Protein AF-A0A6I3M091-F1 (afdb_monomer_lite)

Radius of gyration: 20.44 Å; chains: 1; bounding box: 75×38×44 Å

Organism: NCBI:txid88376

Sequence (136 aa):
MSAAASSAPGSEPTPGAEPTPDGVAEPVLAPPPSGTGCAECLDLGGWWWHLRRCVECGHIGCCDASPGQHARRHAEETGHQVAASFEPGEGWFWDYAAERGARHVPLAPPRWRPEDQACPGPNGSVPENWEELLHP

pLDDT: mean 87.88, std 18.86, range [40.75, 98.81]

Structure (mmCIF, N/CA/C/O backbone):
data_AF-A0A6I3M091-F1
#
_entry.id   AF-A0A6I3M091-F1
#
loop_
_atom_site.group_PDB
_atom_site.id
_atom_site.type_symbol
_atom_site.label_atom_id
_atom_site.label_alt_id
_atom_site.label_comp_id
_atom_site.label_asym_id
_atom_site.label_entity_id
_atom_site.label_seq_id
_atom_site.pdbx_PDB_ins_code
_atom_site.Cartn_x
_atom_site.Cartn_y
_atom_site.Cartn_z
_atom_site.occupancy
_atom_site.B_iso_or_equiv
_atom_site.auth_seq_id
_atom_site.auth_comp_id
_atom_site.auth_asym_id
_atom_site.auth_atom_id
_atom_site.pdbx_PDB_model_num
ATOM 1 N N . MET A 1 1 ? -57.025 21.235 -3.638 1.00 47.16 1 MET A N 1
ATOM 2 C CA . MET A 1 1 ? -56.903 19.766 -3.695 1.00 47.16 1 MET A CA 1
ATOM 3 C C . MET A 1 1 ? -55.631 19.436 -2.945 1.00 47.16 1 MET A C 1
ATOM 5 O O . MET A 1 1 ? -54.569 19.874 -3.365 1.00 47.16 1 MET A O 1
ATOM 9 N N . SER A 1 2 ? -55.782 18.864 -1.756 1.00 45.81 2 SER A N 1
ATOM 10 C CA . SER A 1 2 ? -54.706 18.589 -0.804 1.00 45.81 2 SER A CA 1
ATOM 11 C C . SER A 1 2 ? -54.027 17.255 -1.107 1.00 45.81 2 SER A C 1
ATOM 13 O O . SER A 1 2 ? -54.728 16.302 -1.426 1.00 45.81 2 SER A O 1
ATOM 15 N N . ALA A 1 3 ? -52.706 17.199 -0.930 1.00 47.09 3 ALA A N 1
ATOM 16 C CA . ALA A 1 3 ? -51.916 16.081 -0.384 1.00 47.09 3 ALA A CA 1
ATOM 17 C C . ALA A 1 3 ? -50.452 16.577 -0.324 1.00 47.09 3 ALA A C 1
ATOM 19 O O . ALA A 1 3 ? -49.900 16.958 -1.349 1.00 47.09 3 ALA A O 1
ATOM 20 N N . ALA A 1 4 ? -49.910 16.930 0.843 1.00 48.62 4 ALA A N 1
ATOM 21 C CA . ALA A 1 4 ? -49.365 16.060 1.894 1.00 48.62 4 ALA A CA 1
ATOM 22 C C . ALA A 1 4 ? -47.999 15.458 1.513 1.00 48.62 4 ALA A C 1
ATOM 24 O O . ALA A 1 4 ? -47.885 14.662 0.586 1.00 48.62 4 ALA A O 1
ATOM 25 N N . ALA A 1 5 ? -46.976 15.875 2.263 1.00 49.38 5 ALA A N 1
ATOM 26 C CA . ALA A 1 5 ? -45.647 15.287 2.284 1.00 49.38 5 ALA A CA 1
ATOM 27 C C . ALA A 1 5 ? -45.715 13.837 2.787 1.00 49.38 5 ALA A C 1
ATOM 29 O O . ALA A 1 5 ? -46.372 13.567 3.793 1.00 49.38 5 ALA A O 1
ATOM 30 N N . SER A 1 6 ? -44.990 12.935 2.128 1.00 46.00 6 SER A N 1
ATOM 31 C CA . SER A 1 6 ? -44.692 11.604 2.656 1.00 46.00 6 SER A CA 1
ATOM 32 C C . SER A 1 6 ? -43.201 11.503 2.928 1.00 46.00 6 SER A C 1
ATOM 34 O O . SER A 1 6 ? -42.392 11.306 2.025 1.00 46.00 6 SER A O 1
ATOM 36 N N . SER A 1 7 ? -42.864 11.659 4.203 1.00 43.69 7 SER A N 1
ATOM 37 C CA . SER A 1 7 ? -41.618 11.186 4.790 1.00 43.69 7 SER A CA 1
ATOM 38 C C . SER A 1 7 ? -41.523 9.668 4.624 1.00 43.69 7 SER A C 1
ATOM 40 O O . SER A 1 7 ? -42.492 8.952 4.882 1.00 43.69 7 SER A O 1
ATOM 42 N N . ALA A 1 8 ? -40.358 9.181 4.204 1.00 50.97 8 ALA A N 1
ATOM 43 C CA . ALA A 1 8 ? -40.022 7.764 4.264 1.00 50.97 8 ALA A CA 1
ATOM 44 C C . ALA A 1 8 ? -39.823 7.328 5.734 1.00 50.97 8 ALA A C 1
ATOM 46 O O . ALA A 1 8 ? -39.351 8.136 6.541 1.00 50.97 8 ALA A O 1
ATOM 47 N N . PRO A 1 9 ? -40.179 6.085 6.104 1.00 46.81 9 PRO A N 1
ATOM 48 C CA . PRO A 1 9 ? -39.931 5.559 7.441 1.00 46.81 9 PRO A CA 1
ATOM 49 C C . PRO A 1 9 ? -38.430 5.351 7.680 1.00 46.81 9 PRO A C 1
ATOM 51 O O . PRO A 1 9 ? -37.688 4.968 6.775 1.00 46.81 9 PRO A O 1
ATOM 54 N N . GLY A 1 10 ? -38.001 5.630 8.911 1.00 40.75 10 GLY A N 1
ATOM 55 C CA . GLY A 1 10 ? -36.632 5.429 9.363 1.00 40.75 10 GLY A CA 1
ATOM 56 C C . GLY A 1 10 ? -36.233 3.957 9.329 1.00 40.75 10 GLY A C 1
ATOM 57 O O . GLY A 1 10 ? -37.011 3.083 9.703 1.00 40.75 10 GLY A O 1
ATOM 58 N N . SER A 1 11 ? -35.005 3.701 8.889 1.00 44.34 11 SER A N 1
ATOM 59 C CA . SER A 1 11 ? -34.357 2.407 9.055 1.00 44.34 11 SER A CA 1
ATOM 60 C C . SER A 1 11 ? -34.033 2.213 10.534 1.00 44.34 11 SER A C 1
ATOM 62 O O . SER A 1 11 ? -33.212 2.937 11.099 1.00 44.34 11 SER A O 1
ATOM 64 N N . GLU A 1 12 ? -34.709 1.262 11.166 1.00 41.91 12 GLU A N 1
ATOM 65 C CA . GLU A 1 12 ? -34.373 0.796 12.507 1.00 41.91 12 GLU A CA 1
ATOM 66 C C . GLU A 1 12 ? -32.966 0.165 12.511 1.00 41.91 12 GLU A C 1
ATOM 68 O O . GLU A 1 12 ? -32.597 -0.521 11.552 1.00 41.91 12 GLU A O 1
ATOM 73 N N . PRO A 1 13 ? -32.158 0.372 13.565 1.00 44.97 13 PRO A N 1
ATOM 74 C CA . PRO A 1 13 ? -30.915 -0.363 13.745 1.00 44.97 13 PRO A CA 1
ATOM 75 C C . PRO A 1 13 ? -31.211 -1.826 14.104 1.00 44.97 13 PRO A C 1
ATOM 77 O O . PRO A 1 13 ? -32.023 -2.114 14.983 1.00 44.97 13 PRO A O 1
ATOM 80 N N . THR A 1 14 ? -30.527 -2.756 13.441 1.00 44.44 14 THR A N 1
ATOM 81 C CA . THR A 1 14 ? -30.583 -4.193 13.736 1.00 44.44 14 THR A CA 1
ATOM 82 C C . THR A 1 14 ? -30.181 -4.462 15.198 1.00 44.44 14 THR A C 1
ATOM 84 O O . THR A 1 14 ? -29.130 -3.971 15.621 1.00 44.44 14 THR A O 1
ATOM 87 N N . PRO A 1 15 ? -30.963 -5.225 15.989 1.00 48.31 15 PRO A N 1
ATOM 88 C CA . PRO A 1 15 ? -30.606 -5.544 17.367 1.00 48.31 15 PRO A CA 1
ATOM 89 C C . PRO A 1 15 ? -29.412 -6.504 17.445 1.00 48.31 15 PRO A C 1
ATOM 91 O O . PRO A 1 15 ? -29.188 -7.334 16.564 1.00 48.31 15 PRO A O 1
ATOM 94 N N . GLY A 1 16 ? -28.651 -6.321 18.525 1.00 47.41 16 GLY A N 1
ATOM 95 C CA . GLY A 1 16 ? -27.338 -6.889 18.800 1.00 47.41 16 GLY A CA 1
ATOM 96 C C . GLY A 1 16 ? -27.210 -8.397 18.610 1.00 47.41 16 GLY A C 1
ATOM 97 O O . GLY A 1 16 ? -28.096 -9.173 18.961 1.00 47.41 16 GLY A O 1
ATOM 98 N N . ALA A 1 17 ? -26.038 -8.778 18.106 1.00 51.69 17 ALA A N 1
ATOM 99 C CA . ALA A 1 17 ? -25.517 -10.130 18.176 1.00 51.69 17 ALA A CA 1
ATOM 100 C C . ALA A 1 17 ? -25.618 -10.662 19.615 1.00 51.69 17 ALA A C 1
ATOM 102 O O . ALA A 1 17 ? -25.199 -9.998 20.568 1.00 51.69 17 ALA A O 1
ATOM 103 N N . GLU A 1 18 ? -26.205 -11.846 19.760 1.00 43.94 18 GLU A N 1
ATOM 104 C CA . GLU A 1 18 ? -26.355 -12.525 21.043 1.00 43.94 18 GLU A CA 1
ATOM 105 C C . GLU A 1 18 ? -24.969 -12.823 21.653 1.00 43.94 18 GLU A C 1
ATOM 107 O O . GLU A 1 18 ? -24.069 -13.266 20.933 1.00 43.94 18 GLU A O 1
ATOM 112 N N . PRO A 1 19 ? -24.754 -12.581 22.960 1.00 51.12 19 PRO A N 1
ATOM 113 C CA . PRO A 1 19 ? -23.473 -12.854 23.599 1.00 51.12 19 PRO A CA 1
ATOM 114 C C . PRO A 1 19 ? -23.243 -14.368 23.720 1.00 51.12 19 PRO A C 1
ATOM 116 O O . PRO A 1 19 ? -24.082 -15.107 24.235 1.00 51.12 19 PRO A O 1
ATOM 119 N N . THR A 1 20 ? -22.081 -14.826 23.257 1.00 52.03 20 THR A N 1
ATOM 120 C CA . THR A 1 20 ? -21.596 -16.204 23.405 1.00 52.03 20 THR A CA 1
ATOM 121 C C . THR A 1 20 ? -21.307 -16.531 24.885 1.00 52.03 20 THR A C 1
ATOM 123 O O . THR A 1 20 ? -20.975 -15.629 25.661 1.00 52.03 20 THR A O 1
ATOM 126 N N . PRO A 1 21 ? -21.422 -17.809 25.311 1.00 54.62 21 PRO A N 1
ATOM 127 C CA . PRO A 1 21 ? -21.473 -18.211 26.728 1.00 54.62 21 PRO A CA 1
ATOM 128 C C . PRO A 1 21 ? -20.195 -17.986 27.562 1.00 54.62 21 PRO A C 1
ATOM 130 O O . PRO A 1 21 ? -20.226 -18.243 28.762 1.00 54.62 21 PRO A O 1
ATOM 133 N N . ASP A 1 22 ? -19.116 -17.451 26.981 1.00 61.53 22 ASP A N 1
ATOM 134 C CA . ASP A 1 22 ? -17.841 -17.184 27.668 1.00 61.53 22 ASP A CA 1
ATOM 135 C C . ASP A 1 22 ? -17.454 -15.691 27.730 1.00 61.53 22 ASP A C 1
ATOM 137 O O . ASP A 1 22 ? -16.407 -15.342 28.275 1.00 61.53 22 ASP A O 1
ATOM 141 N N . GLY A 1 23 ? -18.280 -14.776 27.204 1.00 55.19 23 GLY A N 1
ATOM 142 C CA . GLY A 1 23 ? -18.080 -13.326 27.371 1.00 55.19 23 GLY A CA 1
ATOM 143 C C . GLY A 1 23 ? -16.830 -12.734 26.699 1.00 55.19 23 GLY A C 1
ATOM 144 O O . GLY A 1 23 ? -16.530 -11.556 26.898 1.00 55.19 23 GLY A O 1
ATOM 145 N N . VAL A 1 24 ? -16.106 -13.510 25.889 1.00 61.75 24 VAL A N 1
ATOM 146 C CA . VAL A 1 24 ? -15.036 -13.004 25.024 1.00 61.75 24 VAL A CA 1
ATOM 147 C C . VAL A 1 24 ? -15.676 -12.530 23.724 1.00 61.75 24 VAL A C 1
ATOM 149 O O . VAL A 1 24 ? -16.171 -13.333 22.938 1.00 61.75 24 VAL A O 1
ATOM 152 N N . ALA A 1 25 ? -15.717 -11.214 23.516 1.00 63.56 25 ALA A N 1
ATOM 153 C CA . ALA A 1 25 ? -16.123 -10.656 22.233 1.00 63.56 25 ALA A CA 1
ATOM 154 C C . ALA A 1 25 ? -15.145 -11.128 21.144 1.00 63.56 25 ALA A C 1
ATOM 156 O O . ALA A 1 25 ? -13.929 -10.995 21.312 1.00 63.56 25 ALA A O 1
ATOM 157 N N . GLU A 1 26 ? -15.673 -11.664 20.040 1.00 66.44 26 GLU A N 1
ATOM 158 C CA . GLU A 1 26 ? -14.875 -11.980 18.853 1.00 66.44 26 GLU A CA 1
ATOM 159 C C . GLU A 1 26 ? -14.102 -10.724 18.410 1.00 66.44 26 GLU A C 1
ATOM 161 O O . GLU A 1 26 ? -14.661 -9.618 18.426 1.00 66.44 26 GLU A O 1
ATOM 166 N N . PRO A 1 27 ? -12.815 -10.845 18.037 1.00 75.56 27 PRO A N 1
ATOM 167 C CA . PRO A 1 27 ? -12.018 -9.684 17.681 1.00 75.56 27 PRO A CA 1
ATOM 168 C C . PRO A 1 27 ? -12.595 -9.016 16.433 1.00 75.56 27 PRO A C 1
ATOM 170 O O . PRO A 1 27 ? -12.753 -9.647 15.388 1.00 75.56 27 PRO A O 1
ATOM 173 N N . VAL A 1 28 ? -12.860 -7.712 16.524 1.00 84.00 28 VAL A N 1
ATOM 174 C CA . VAL A 1 28 ? -13.200 -6.907 15.348 1.00 84.00 28 VAL A CA 1
ATOM 175 C C . VAL A 1 28 ? -11.978 -6.879 14.430 1.00 84.00 28 VAL A C 1
ATOM 177 O O . VAL A 1 28 ? -10.910 -6.403 14.820 1.00 84.00 28 VAL A O 1
ATOM 180 N N . LEU A 1 29 ? -12.125 -7.441 13.230 1.00 93.12 29 LEU A N 1
ATOM 181 C CA . LEU A 1 29 ? -11.057 -7.531 12.237 1.00 93.12 29 LEU A CA 1
ATOM 182 C C . LEU A 1 29 ? -11.063 -6.303 11.322 1.00 93.12 29 LEU A C 1
ATOM 184 O O . LEU A 1 29 ? -12.122 -5.865 10.875 1.00 93.12 29 LEU A O 1
ATOM 188 N N . ALA A 1 30 ? -9.875 -5.813 10.969 1.00 94.38 30 ALA A N 1
ATOM 189 C CA . ALA A 1 30 ? -9.710 -4.819 9.914 1.00 94.38 30 ALA A CA 1
ATOM 190 C C . ALA A 1 30 ? -10.245 -5.343 8.561 1.00 94.38 30 ALA A C 1
ATOM 192 O O . ALA A 1 30 ? -10.040 -6.530 8.255 1.00 94.38 30 ALA A O 1
ATOM 193 N N . PRO A 1 31 ? -10.858 -4.488 7.715 1.00 96.94 31 PRO A N 1
ATOM 194 C CA . PRO A 1 31 ? -11.515 -4.898 6.469 1.00 96.94 31 PRO A CA 1
ATOM 195 C C . PRO A 1 31 ? -10.577 -5.613 5.498 1.00 96.94 31 PRO A C 1
ATOM 197 O O . PRO A 1 31 ? -9.399 -5.245 5.467 1.00 96.94 31 PRO A O 1
ATOM 200 N N . PRO A 1 32 ? -11.063 -6.590 4.700 1.00 98.06 32 PRO A N 1
ATOM 201 C CA . PRO A 1 32 ? -10.258 -7.358 3.743 1.00 98.06 32 PRO A CA 1
ATOM 202 C C . PRO A 1 32 ? -9.502 -6.453 2.756 1.00 98.06 32 PRO A C 1
ATOM 204 O O . PRO A 1 32 ? -9.911 -5.313 2.540 1.00 98.06 32 PRO A O 1
ATOM 207 N N . PRO A 1 33 ? -8.399 -6.936 2.157 1.00 98.31 33 PRO A N 1
ATOM 208 C CA . PRO A 1 33 ? -7.630 -6.126 1.224 1.00 98.31 33 PRO A CA 1
ATOM 209 C C . PRO A 1 33 ? -8.466 -5.784 -0.015 1.00 98.31 33 PRO A C 1
ATOM 211 O O . PRO A 1 33 ? -9.218 -6.622 -0.512 1.00 98.31 33 PRO A O 1
ATOM 214 N N . SER A 1 34 ? -8.293 -4.575 -0.552 1.00 98.19 34 SER A N 1
ATOM 215 C CA . SER A 1 34 ? -8.998 -4.109 -1.755 1.00 98.19 34 SER A CA 1
ATOM 216 C C . SER A 1 34 ? -8.593 -4.853 -3.035 1.00 98.19 34 SER A C 1
ATOM 218 O O . SER A 1 34 ? -9.241 -4.703 -4.066 1.00 98.19 34 SER A O 1
ATOM 220 N N . GLY A 1 35 ? -7.517 -5.640 -2.983 1.00 97.69 35 GLY A N 1
ATOM 221 C CA . GLY A 1 35 ? -6.983 -6.418 -4.093 1.00 97.69 35 GLY A CA 1
ATOM 222 C C . GLY A 1 35 ? -5.673 -7.109 -3.714 1.00 97.69 35 GLY A C 1
ATOM 223 O O . GLY A 1 35 ? -5.328 -7.219 -2.538 1.00 97.69 35 GLY A O 1
ATOM 224 N N . THR A 1 36 ? -4.931 -7.578 -4.716 1.00 97.25 36 THR A N 1
ATOM 225 C CA . THR A 1 36 ? -3.635 -8.263 -4.538 1.00 97.25 36 THR A CA 1
ATOM 226 C C . THR A 1 36 ? -2.422 -7.344 -4.730 1.00 97.25 36 THR A C 1
ATOM 228 O O . THR A 1 36 ? -1.301 -7.718 -4.392 1.00 97.25 36 THR A O 1
ATOM 231 N N . GLY A 1 37 ? -2.630 -6.134 -5.252 1.00 97.81 37 GLY A N 1
ATOM 232 C CA . GLY A 1 37 ? -1.589 -5.161 -5.583 1.00 97.81 37 GLY A CA 1
ATOM 233 C C . GLY A 1 37 ? -2.066 -3.722 -5.407 1.00 97.81 37 GLY A C 1
ATOM 234 O O . GLY A 1 37 ? -3.219 -3.490 -5.046 1.00 97.81 37 GLY A O 1
ATOM 235 N N . CYS A 1 38 ? -1.175 -2.764 -5.666 1.00 98.69 38 CYS A N 1
ATOM 236 C CA . CYS A 1 38 ? -1.510 -1.341 -5.637 1.00 98.69 38 CYS A CA 1
ATOM 237 C C . CYS A 1 38 ? -2.355 -0.983 -6.864 1.00 98.69 38 CYS A C 1
ATOM 239 O O . CYS A 1 38 ? -1.864 -1.068 -7.993 1.00 98.69 38 CYS A O 1
ATOM 241 N N . ALA A 1 39 ? -3.614 -0.604 -6.637 1.00 97.94 39 ALA A N 1
ATOM 242 C CA . ALA A 1 39 ? -4.581 -0.334 -7.702 1.00 97.94 39 ALA A CA 1
ATOM 243 C C . ALA A 1 39 ? -4.112 0.805 -8.618 1.00 97.94 39 ALA A C 1
ATOM 245 O O . ALA A 1 39 ? -4.134 0.675 -9.835 1.00 97.94 39 ALA A O 1
ATOM 246 N N . GLU A 1 40 ? -3.565 1.867 -8.037 1.00 98.62 40 GLU A N 1
ATOM 247 C CA . GLU A 1 40 ? -3.082 3.036 -8.765 1.00 98.62 40 GLU A CA 1
ATOM 248 C C . GLU A 1 40 ? -1.890 2.697 -9.659 1.00 98.62 40 GLU A C 1
ATOM 250 O O . GLU A 1 40 ? -1.806 3.160 -10.794 1.00 98.62 40 GLU A O 1
ATOM 255 N N . CYS A 1 41 ? -0.957 1.868 -9.178 1.00 98.38 41 CYS A N 1
ATOM 256 C CA . CYS A 1 41 ? 0.144 1.410 -10.020 1.00 98.38 41 CYS A CA 1
ATOM 257 C C . CYS A 1 41 ? -0.373 0.560 -11.186 1.00 98.38 41 CYS A C 1
ATOM 259 O O . CYS A 1 41 ? 0.141 0.696 -12.289 1.00 98.38 41 CYS A O 1
ATOM 261 N N . LEU A 1 42 ? -1.382 -0.289 -10.971 1.00 97.19 42 LEU A N 1
ATOM 262 C CA . LEU A 1 42 ? -1.975 -1.086 -12.047 1.00 97.19 42 LEU A CA 1
ATOM 263 C C . LEU A 1 42 ? -2.662 -0.202 -13.094 1.00 97.19 42 LEU A C 1
ATOM 265 O O . LEU A 1 42 ? -2.398 -0.361 -14.285 1.00 97.19 42 LEU A O 1
ATOM 269 N N . ASP A 1 43 ? -3.472 0.759 -12.655 1.00 97.94 43 ASP A N 1
ATOM 270 C CA . ASP A 1 43 ? -4.216 1.663 -13.539 1.00 97.94 43 ASP A CA 1
ATOM 271 C C . ASP A 1 43 ? -3.289 2.561 -14.370 1.00 97.94 43 ASP A C 1
ATOM 273 O O . ASP A 1 43 ? -3.578 2.871 -15.527 1.00 97.94 43 ASP A O 1
ATOM 277 N N . LEU A 1 44 ? -2.146 2.954 -13.801 1.00 97.06 44 LEU A N 1
ATOM 278 C CA . LEU A 1 44 ? -1.141 3.784 -14.467 1.00 97.06 44 LEU A CA 1
ATOM 279 C C . LEU A 1 44 ? -0.127 2.978 -15.295 1.00 97.06 44 LEU A C 1
ATOM 281 O O . LEU A 1 44 ? 0.747 3.575 -15.923 1.00 97.06 44 LEU A O 1
ATOM 285 N N . GLY A 1 45 ? -0.197 1.642 -15.285 1.00 96.12 45 GLY A N 1
ATOM 286 C CA . GLY A 1 45 ? 0.829 0.788 -15.895 1.00 96.12 45 GLY A CA 1
ATOM 287 C C . GLY A 1 45 ? 2.207 0.915 -15.228 1.00 96.12 45 GLY A C 1
ATOM 288 O O . GLY A 1 45 ? 3.233 0.704 -15.870 1.00 96.12 45 GLY A O 1
ATOM 289 N N . GLY A 1 46 ? 2.234 1.302 -13.953 1.00 96.94 46 GLY A N 1
ATOM 290 C CA . GLY A 1 46 ? 3.427 1.415 -13.124 1.00 96.94 46 GLY A CA 1
ATOM 291 C C . GLY A 1 46 ? 3.794 0.119 -12.396 1.00 96.94 46 GLY A C 1
ATOM 292 O O . GLY A 1 46 ? 3.319 -0.975 -12.707 1.00 96.94 46 GLY A O 1
ATOM 293 N N . TRP A 1 47 ? 4.656 0.261 -11.391 1.00 98.25 47 TRP A N 1
ATOM 294 C CA . TRP A 1 47 ? 5.177 -0.833 -10.572 1.00 98.25 47 TRP A CA 1
ATOM 295 C C . TRP A 1 47 ? 5.383 -0.384 -9.113 1.00 98.25 47 TRP A C 1
ATOM 297 O O . TRP A 1 47 ? 5.244 0.796 -8.779 1.00 98.25 47 TRP A O 1
ATOM 307 N N . TRP A 1 48 ? 5.662 -1.332 -8.226 1.00 98.44 48 TRP A N 1
ATOM 308 C CA . TRP A 1 48 ? 5.898 -1.154 -6.795 1.00 98.44 48 TRP A CA 1
ATOM 309 C C . TRP A 1 48 ? 6.993 -2.095 -6.306 1.00 98.44 48 TRP A C 1
ATOM 311 O O . TRP A 1 48 ? 7.170 -3.180 -6.854 1.00 98.44 48 TRP A O 1
ATOM 321 N N . TRP A 1 49 ? 7.667 -1.716 -5.223 1.00 98.12 49 TRP A N 1
ATOM 322 C CA . TRP A 1 49 ? 8.548 -2.612 -4.482 1.00 98.12 49 TRP A CA 1
ATOM 323 C C . TRP A 1 49 ? 7.748 -3.425 -3.458 1.00 98.12 49 TRP A C 1
ATOM 325 O O . TRP A 1 49 ? 7.431 -4.579 -3.729 1.00 98.12 49 TRP A O 1
ATOM 335 N N . HIS A 1 50 ? 7.325 -2.806 -2.350 1.00 98.19 50 HIS A N 1
ATOM 336 C CA . HIS A 1 50 ? 6.490 -3.442 -1.322 1.00 98.19 50 HIS A CA 1
ATOM 337 C C . HIS A 1 50 ? 5.075 -2.861 -1.261 1.00 98.19 50 HIS A C 1
ATOM 339 O O . HIS A 1 50 ? 4.830 -1.715 -1.652 1.00 98.19 50 HIS A O 1
ATOM 345 N N . LEU A 1 51 ? 4.149 -3.650 -0.715 1.00 98.75 51 LEU A N 1
ATOM 346 C CA . LEU A 1 51 ? 2.741 -3.305 -0.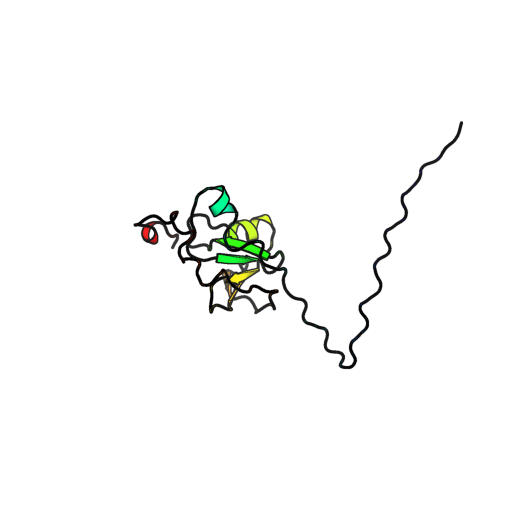549 1.00 98.75 51 LEU A CA 1
ATOM 347 C C . LEU A 1 51 ? 2.357 -3.087 0.913 1.00 98.75 51 LEU A C 1
ATOM 349 O O . LEU A 1 51 ? 2.845 -3.745 1.834 1.00 98.75 51 LEU A O 1
ATOM 353 N N . ARG A 1 52 ? 1.412 -2.172 1.113 1.00 98.75 52 ARG A N 1
ATOM 354 C CA . ARG A 1 52 ? 0.826 -1.806 2.400 1.00 98.75 52 ARG A CA 1
ATOM 355 C C . ARG A 1 52 ? -0.677 -1.944 2.345 1.00 98.75 52 ARG A C 1
ATOM 357 O O . ARG A 1 52 ? -1.275 -1.578 1.341 1.00 98.75 52 ARG A O 1
ATOM 364 N N . ARG A 1 53 ? -1.283 -2.389 3.443 1.00 98.75 53 ARG A N 1
ATOM 365 C CA . ARG A 1 53 ? -2.736 -2.438 3.616 1.00 98.75 53 ARG A CA 1
ATOM 366 C C . ARG A 1 53 ? -3.185 -1.458 4.681 1.00 98.75 53 ARG A C 1
ATOM 368 O O . ARG A 1 53 ? -2.799 -1.599 5.836 1.00 98.75 53 ARG A O 1
ATOM 375 N N . CYS A 1 54 ? -4.060 -0.530 4.326 1.00 98.69 54 CYS A N 1
ATOM 376 C CA . CYS A 1 54 ? -4.742 0.313 5.297 1.00 98.69 54 CYS A CA 1
ATOM 377 C C . CYS A 1 54 ? -5.579 -0.548 6.259 1.00 98.69 54 CYS A C 1
ATOM 379 O O . CYS A 1 54 ? -6.384 -1.370 5.815 1.00 98.69 54 CYS A O 1
ATOM 381 N N . VAL A 1 55 ? -5.416 -0.357 7.571 1.00 98.25 55 VAL A N 1
ATOM 382 C CA . VAL A 1 55 ? -6.171 -1.142 8.568 1.00 98.25 55 VAL A CA 1
ATOM 383 C C . VAL A 1 55 ? -7.611 -0.658 8.746 1.00 98.25 55 VAL A C 1
ATOM 385 O O . VAL A 1 55 ? -8.439 -1.401 9.256 1.00 98.25 55 VAL A O 1
ATOM 388 N N . GLU A 1 56 ? -7.920 0.559 8.300 1.00 98.12 56 GLU A N 1
ATOM 389 C CA . GLU A 1 56 ? -9.248 1.160 8.461 1.00 98.12 56 GLU A CA 1
ATOM 390 C C . GLU A 1 56 ? -10.197 0.776 7.318 1.00 98.12 56 GLU A C 1
ATOM 392 O O . GLU A 1 56 ? -11.379 0.541 7.540 1.00 98.12 56 GLU A O 1
ATOM 397 N N . CYS A 1 57 ? -9.684 0.683 6.083 1.00 98.38 57 CYS A N 1
ATOM 398 C CA . CYS A 1 57 ? -10.511 0.428 4.896 1.00 98.38 57 CYS A CA 1
ATOM 399 C C . CYS A 1 57 ? -10.019 -0.704 3.986 1.00 98.38 57 CYS A C 1
ATOM 401 O O . CYS A 1 57 ? -10.682 -1.013 3.000 1.00 98.38 57 CYS A O 1
ATOM 403 N N . GLY A 1 58 ? -8.870 -1.319 4.277 1.00 98.44 58 GLY A N 1
ATOM 404 C CA . GLY A 1 58 ? -8.331 -2.418 3.473 1.00 98.44 58 GLY A CA 1
ATOM 405 C C . GLY A 1 58 ? -7.656 -2.002 2.162 1.00 98.44 58 GLY A C 1
ATOM 406 O O . GLY A 1 58 ? -7.173 -2.870 1.439 1.00 98.44 58 GLY A O 1
ATOM 407 N N . HIS A 1 59 ? -7.576 -0.705 1.850 1.00 98.81 59 HIS A N 1
ATOM 408 C CA . HIS A 1 59 ? -6.905 -0.215 0.644 1.00 98.81 59 HIS A CA 1
ATOM 409 C C . HIS A 1 59 ? -5.442 -0.691 0.564 1.00 98.81 59 HIS A C 1
ATOM 411 O O . HIS A 1 59 ? -4.700 -0.568 1.545 1.00 98.81 59 HIS A O 1
ATOM 417 N N . ILE A 1 60 ? -5.041 -1.231 -0.593 1.00 98.81 60 ILE A N 1
ATOM 418 C CA . ILE A 1 60 ? -3.665 -1.645 -0.881 1.00 98.81 60 ILE A CA 1
ATOM 419 C C . ILE A 1 60 ? -2.934 -0.568 -1.682 1.00 98.81 60 ILE A C 1
ATOM 421 O O . ILE A 1 60 ? -3.283 -0.316 -2.832 1.00 98.81 60 ILE A O 1
ATOM 425 N N . GLY A 1 61 ? -1.861 -0.024 -1.106 1.00 98.75 61 GLY A N 1
ATOM 426 C CA . GLY A 1 61 ? -0.980 0.954 -1.748 1.00 98.75 61 GLY A CA 1
ATOM 427 C C . GLY A 1 61 ? 0.485 0.511 -1.746 1.00 98.75 61 GLY A C 1
ATOM 428 O O . GLY A 1 61 ? 0.899 -0.316 -0.930 1.00 98.75 61 GLY A O 1
ATOM 429 N N . CYS A 1 62 ? 1.293 1.057 -2.654 1.00 98.75 62 CYS A N 1
ATOM 430 C CA . CYS A 1 62 ? 2.739 0.830 -2.664 1.00 98.75 62 CYS A CA 1
ATOM 431 C C . CYS A 1 62 ? 3.458 1.650 -1.577 1.00 98.75 62 CYS A C 1
ATOM 433 O O . CYS A 1 62 ? 2.996 2.726 -1.190 1.00 98.75 62 CYS A O 1
ATOM 435 N N . CYS A 1 63 ? 4.563 1.112 -1.052 1.00 98.31 63 CYS A N 1
ATOM 436 C CA . CYS A 1 63 ? 5.325 1.709 0.049 1.00 98.31 63 CYS A CA 1
ATOM 437 C C . CYS A 1 63 ? 6.007 3.039 -0.326 1.00 98.31 63 CYS A C 1
ATOM 439 O O . CYS A 1 63 ? 6.125 3.375 -1.501 1.00 98.31 63 CYS A O 1
ATOM 441 N N . ASP A 1 64 ? 6.512 3.758 0.678 1.00 97.56 64 ASP A N 1
ATOM 442 C CA . ASP A 1 64 ? 7.180 5.062 0.533 1.00 97.56 64 ASP A CA 1
ATOM 443 C C . ASP A 1 64 ? 8.457 5.003 -0.327 1.00 97.56 64 ASP A C 1
ATOM 445 O O . ASP A 1 64 ? 8.778 5.955 -1.027 1.00 97.56 64 ASP A O 1
ATOM 449 N N . ALA A 1 65 ? 9.148 3.860 -0.348 1.00 97.94 65 ALA A N 1
ATOM 450 C CA . ALA A 1 65 ? 10.300 3.651 -1.225 1.00 97.94 65 ALA A CA 1
ATOM 451 C C . ALA A 1 65 ? 9.898 3.385 -2.690 1.00 97.94 65 ALA A C 1
ATOM 453 O O . ALA A 1 65 ? 10.711 3.537 -3.596 1.00 97.94 65 ALA A O 1
ATOM 454 N N . SER A 1 66 ? 8.647 2.992 -2.963 1.00 98.31 66 SER A N 1
ATOM 455 C CA . SER A 1 66 ? 8.177 2.771 -4.338 1.00 98.31 66 SER A CA 1
ATOM 456 C C . SER A 1 66 ? 7.947 4.102 -5.060 1.00 98.31 66 SER A C 1
ATOM 458 O O . SER A 1 66 ? 7.465 5.040 -4.425 1.00 98.31 66 SER A O 1
ATOM 460 N N . PRO A 1 67 ? 8.133 4.189 -6.393 1.00 97.81 67 PRO A N 1
ATOM 461 C CA . PRO A 1 67 ? 7.988 5.449 -7.128 1.00 97.81 67 PRO A CA 1
ATOM 462 C C . PRO A 1 67 ? 6.655 6.178 -6.899 1.00 97.81 67 PRO A C 1
ATOM 464 O O . PRO A 1 67 ? 6.631 7.406 -6.841 1.00 97.81 67 PRO A O 1
ATOM 467 N N . GLY A 1 68 ? 5.556 5.422 -6.761 1.00 97.75 68 GLY A N 1
ATOM 468 C CA . GLY A 1 68 ? 4.199 5.960 -6.628 1.00 97.75 68 GLY A CA 1
ATOM 469 C C . GLY A 1 68 ? 3.799 6.443 -5.228 1.00 97.75 68 GLY A C 1
ATOM 470 O O . GLY A 1 68 ? 2.915 7.294 -5.135 1.00 97.75 68 GLY A O 1
ATOM 471 N N . GLN A 1 69 ? 4.430 5.927 -4.162 1.00 98.50 69 GLN A N 1
ATOM 472 C CA . GLN A 1 69 ? 4.157 6.271 -2.752 1.00 98.50 69 GLN A CA 1
ATOM 473 C C . GLN A 1 69 ? 2.660 6.268 -2.367 1.00 98.50 69 GLN A C 1
ATOM 475 O O . GLN A 1 69 ? 2.198 7.078 -1.559 1.00 98.50 69 GLN A O 1
ATOM 480 N N . HIS A 1 70 ? 1.867 5.373 -2.963 1.00 98.75 70 HIS A N 1
ATOM 481 C CA . HIS A 1 70 ? 0.405 5.433 -2.880 1.00 98.75 70 HIS A CA 1
ATOM 482 C C . HIS A 1 70 ? -0.139 5.179 -1.473 1.00 98.75 70 HIS A C 1
ATOM 484 O O . HIS A 1 70 ? -1.131 5.790 -1.097 1.00 98.75 70 HIS A O 1
ATOM 490 N N . ALA A 1 71 ? 0.525 4.356 -0.656 1.00 98.69 71 ALA A N 1
ATOM 491 C CA . ALA A 1 71 ? 0.076 4.124 0.716 1.00 98.69 71 ALA A CA 1
ATOM 492 C C . ALA A 1 71 ? 0.178 5.387 1.595 1.00 98.69 71 ALA A C 1
ATOM 494 O O . ALA A 1 71 ? -0.729 5.664 2.380 1.00 98.69 71 ALA A O 1
ATOM 495 N N . ARG A 1 72 ? 1.247 6.178 1.419 1.00 98.50 72 ARG A N 1
ATOM 496 C CA . ARG A 1 72 ? 1.433 7.475 2.084 1.00 98.50 72 ARG A CA 1
ATOM 497 C C . ARG A 1 72 ? 0.367 8.470 1.649 1.00 98.50 72 ARG A C 1
ATOM 499 O O . ARG A 1 72 ? -0.318 9.038 2.494 1.00 98.50 72 ARG A O 1
ATOM 506 N N . ARG A 1 73 ? 0.193 8.627 0.333 1.00 98.56 73 ARG A N 1
ATOM 507 C CA . ARG A 1 73 ? -0.814 9.529 -0.239 1.00 98.56 73 ARG A CA 1
ATOM 508 C C . ARG A 1 73 ? -2.219 9.169 0.245 1.00 98.56 73 ARG A C 1
ATOM 510 O O . ARG A 1 73 ? -2.948 10.043 0.695 1.00 98.56 73 ARG A O 1
ATOM 517 N N . HIS A 1 74 ? -2.562 7.880 0.244 1.00 98.75 74 HIS A N 1
ATOM 518 C CA . HIS A 1 74 ? -3.830 7.392 0.786 1.00 98.75 74 HIS A CA 1
ATOM 519 C C . HIS A 1 74 ? -4.022 7.821 2.245 1.00 98.75 74 HIS A C 1
ATOM 521 O O . HIS A 1 74 ? -5.089 8.319 2.605 1.00 98.75 74 HIS A O 1
ATOM 527 N N . ALA A 1 75 ? -3.002 7.658 3.094 1.00 98.56 75 ALA A N 1
ATOM 528 C CA . ALA A 1 75 ? -3.073 8.058 4.498 1.00 98.56 75 ALA A CA 1
ATOM 529 C C . ALA A 1 75 ? -3.287 9.572 4.671 1.00 98.56 75 ALA A C 1
ATOM 531 O O . ALA A 1 75 ? -4.069 9.981 5.529 1.00 98.56 75 ALA A O 1
ATOM 532 N N . GLU A 1 76 ? -2.633 10.393 3.847 1.00 98.38 76 GLU A N 1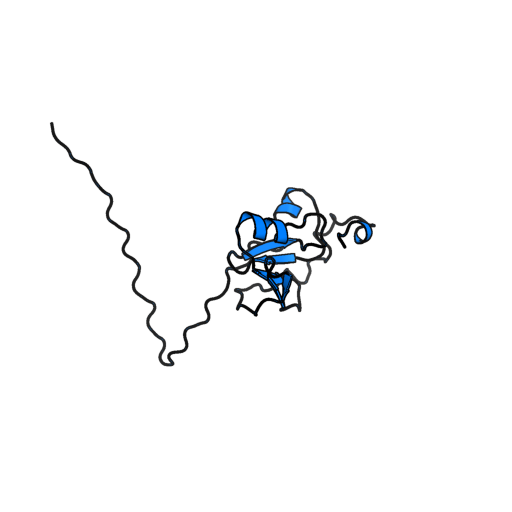
ATOM 533 C CA . GLU A 1 76 ? -2.768 11.856 3.851 1.00 98.38 76 GLU A CA 1
ATOM 534 C C . GLU A 1 76 ? -4.150 12.320 3.372 1.00 98.38 76 GLU A C 1
ATOM 536 O O . GLU A 1 76 ? -4.762 13.187 3.995 1.00 98.38 76 GLU A O 1
ATOM 541 N N . GLU A 1 77 ? -4.666 11.728 2.294 1.00 98.50 77 GLU A N 1
ATOM 542 C CA . GLU A 1 77 ? -5.936 12.120 1.672 1.00 98.50 77 GLU A CA 1
ATOM 543 C C . GLU A 1 77 ? -7.158 11.678 2.484 1.00 98.50 77 GLU A C 1
ATOM 545 O O . GLU A 1 77 ? -8.170 12.379 2.529 1.00 98.50 77 GLU A O 1
ATOM 550 N N . THR A 1 78 ? -7.074 10.516 3.134 1.00 98.56 78 THR A N 1
ATOM 551 C CA . THR A 1 78 ? -8.198 9.926 3.880 1.00 98.56 78 THR A CA 1
ATOM 552 C C . THR A 1 78 ? -8.121 10.156 5.385 1.00 98.56 78 THR A C 1
ATOM 554 O O . THR A 1 78 ? -9.120 10.008 6.086 1.00 98.56 78 THR A O 1
ATOM 557 N N . GLY A 1 79 ? -6.937 10.484 5.908 1.00 98.44 79 GLY A N 1
ATOM 558 C CA . GLY A 1 79 ? -6.663 10.475 7.343 1.00 98.44 79 GLY A CA 1
ATOM 559 C C . GLY A 1 79 ? -6.482 9.070 7.932 1.00 98.44 79 GLY A C 1
ATOM 560 O O . GLY A 1 79 ? -6.399 8.932 9.152 1.00 98.44 79 GLY A O 1
ATOM 561 N N . HIS A 1 80 ? -6.409 8.015 7.111 1.00 98.44 80 HIS A N 1
ATOM 562 C CA . HIS A 1 80 ? -6.180 6.649 7.586 1.00 98.44 80 HIS A CA 1
ATOM 563 C C . HIS A 1 80 ? -4.690 6.410 7.864 1.00 98.44 80 HIS A C 1
ATOM 565 O O . HIS A 1 80 ? -3.943 5.915 7.022 1.00 98.44 80 HIS A O 1
ATOM 571 N N . GLN A 1 81 ? -4.252 6.760 9.069 1.00 98.00 81 GLN A N 1
ATOM 572 C CA . GLN A 1 81 ? -2.828 6.869 9.405 1.00 98.00 81 GLN A CA 1
ATOM 573 C C . GLN A 1 81 ? -2.102 5.534 9.594 1.00 98.00 81 GLN A C 1
ATOM 575 O O . GLN A 1 81 ? -0.876 5.514 9.557 1.00 98.00 81 GLN A O 1
ATOM 580 N N . VAL A 1 82 ? -2.817 4.423 9.800 1.00 98.62 82 VAL A N 1
ATOM 581 C CA . VAL A 1 82 ? -2.190 3.127 10.090 1.00 98.62 82 VAL A CA 1
ATOM 582 C C . VAL A 1 82 ? -2.312 2.167 8.911 1.00 98.62 82 VAL A C 1
ATOM 584 O O . VAL A 1 82 ? -3.407 1.890 8.410 1.00 98.62 82 VAL A O 1
ATOM 587 N N . ALA A 1 83 ? -1.178 1.594 8.511 1.00 98.56 83 ALA A N 1
ATOM 588 C CA . ALA A 1 83 ? -1.118 0.529 7.521 1.00 98.56 83 ALA A CA 1
ATOM 589 C C . ALA A 1 83 ? -0.301 -0.668 8.021 1.00 98.56 83 ALA A C 1
ATOM 591 O O . ALA A 1 83 ? 0.708 -0.519 8.706 1.00 98.56 83 ALA A O 1
ATOM 592 N N . ALA A 1 84 ? -0.729 -1.870 7.658 1.00 98.62 84 ALA A N 1
ATOM 593 C CA . ALA A 1 84 ? 0.028 -3.099 7.832 1.00 98.62 84 ALA A CA 1
ATOM 594 C C . ALA A 1 84 ? 0.943 -3.341 6.625 1.00 98.62 84 ALA A C 1
ATOM 596 O O . ALA A 1 84 ? 0.618 -2.934 5.505 1.00 98.62 84 ALA A O 1
ATOM 597 N N . SER A 1 85 ? 2.055 -4.051 6.823 1.00 98.50 85 SER A N 1
ATOM 598 C CA . SER A 1 85 ? 2.708 -4.709 5.687 1.00 98.50 85 SER A CA 1
ATOM 599 C C . SER A 1 85 ? 1.751 -5.711 5.041 1.00 98.50 85 SER A C 1
ATOM 601 O O . SER A 1 85 ? 1.010 -6.407 5.735 1.00 98.50 85 SER A O 1
ATOM 603 N N . PHE A 1 86 ? 1.762 -5.760 3.712 1.00 98.44 86 PHE A N 1
ATOM 604 C CA . PHE A 1 86 ? 1.030 -6.749 2.926 1.00 98.44 86 PHE A CA 1
ATOM 605 C C . PHE A 1 86 ? 1.990 -7.719 2.215 1.00 98.44 86 PHE A C 1
ATOM 607 O O . PHE A 1 86 ? 1.654 -8.321 1.193 1.00 98.44 86 PHE A O 1
ATOM 614 N N . GLU A 1 87 ? 3.195 -7.876 2.769 1.00 98.19 87 GLU A N 1
ATOM 615 C CA . GLU A 1 87 ? 4.225 -8.798 2.299 1.00 98.19 87 GLU A CA 1
ATOM 616 C C . GLU A 1 87 ? 4.140 -10.166 3.015 1.00 98.19 87 GLU A C 1
ATOM 618 O O . GLU A 1 87 ? 3.877 -10.213 4.222 1.00 98.19 87 GLU A O 1
ATOM 623 N N . PRO A 1 88 ? 4.360 -11.301 2.320 1.00 97.56 88 PRO A N 1
ATOM 624 C CA . PRO A 1 88 ? 4.413 -12.617 2.946 1.00 97.56 88 PRO A CA 1
ATOM 625 C C . PRO A 1 88 ? 5.463 -12.687 4.056 1.00 97.56 88 PRO A C 1
ATOM 627 O O . PRO A 1 88 ? 6.593 -12.234 3.895 1.00 97.56 88 PRO A O 1
ATOM 630 N N . GLY A 1 89 ? 5.092 -13.287 5.188 1.00 94.88 89 GLY A N 1
ATOM 631 C CA . GLY A 1 89 ? 5.980 -13.441 6.346 1.00 94.88 89 GLY A CA 1
ATOM 632 C C . GLY A 1 89 ? 6.136 -12.187 7.214 1.00 94.88 89 GLY A C 1
ATOM 633 O O . GLY A 1 89 ? 6.738 -12.270 8.285 1.00 94.88 89 GLY A O 1
ATOM 634 N N . GLU A 1 90 ? 5.557 -11.053 6.817 1.00 96.44 90 GLU A N 1
ATOM 635 C CA . GLU A 1 90 ? 5.598 -9.816 7.591 1.00 96.44 90 GLU A CA 1
ATOM 636 C C . GLU A 1 90 ? 4.320 -9.614 8.425 1.00 96.44 90 GLU A C 1
ATOM 638 O O . GLU A 1 90 ? 3.219 -9.998 8.036 1.00 96.44 90 GLU A O 1
ATOM 643 N N . GLY A 1 91 ? 4.467 -9.022 9.616 1.00 95.69 91 GLY A N 1
ATOM 644 C CA . GLY A 1 91 ? 3.367 -8.824 10.577 1.00 95.69 91 GLY A CA 1
ATOM 645 C C . GLY A 1 91 ? 3.430 -7.493 11.322 1.00 95.69 91 GLY A C 1
ATOM 646 O O . GLY A 1 91 ? 2.945 -7.380 12.448 1.00 95.69 91 GLY A O 1
ATOM 647 N N . TRP A 1 92 ? 4.092 -6.505 10.728 1.00 97.94 92 TRP A N 1
ATOM 648 C CA . TRP A 1 92 ? 4.325 -5.198 11.327 1.00 97.94 92 TRP A CA 1
ATOM 649 C C . TRP A 1 92 ? 3.391 -4.136 10.746 1.00 97.94 92 TRP A C 1
ATOM 651 O O . TRP A 1 9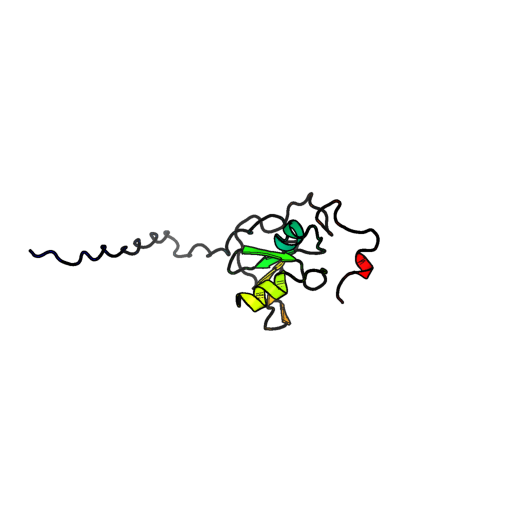2 ? 2.827 -4.285 9.660 1.00 97.94 92 TRP A O 1
ATOM 661 N N . PHE A 1 93 ? 3.238 -3.054 11.502 1.00 98.50 93 PHE A N 1
ATOM 662 C CA . PHE A 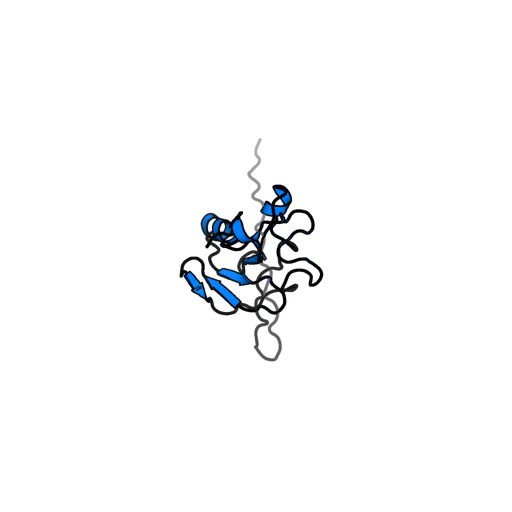1 93 ? 2.316 -1.964 11.216 1.00 98.50 93 PHE A CA 1
ATOM 663 C C . PHE A 1 93 ? 3.071 -0.645 11.304 1.00 98.50 93 PHE A C 1
ATOM 665 O O . PHE A 1 93 ? 3.997 -0.518 12.105 1.00 98.50 93 PHE A O 1
ATOM 672 N N . TRP A 1 94 ? 2.670 0.329 10.501 1.00 98.50 94 TRP A N 1
ATOM 673 C CA . TRP A 1 94 ? 3.255 1.660 10.443 1.00 98.50 94 TRP A CA 1
ATOM 674 C C . TRP A 1 94 ? 2.185 2.711 10.710 1.00 98.50 94 TRP A C 1
ATOM 676 O O . TRP A 1 94 ? 1.083 2.610 10.176 1.00 98.50 94 TRP A O 1
ATOM 686 N N . ASP A 1 95 ? 2.520 3.691 11.540 1.00 98.50 95 ASP A N 1
ATOM 687 C CA . ASP A 1 95 ? 1.742 4.902 11.772 1.00 98.50 95 ASP A CA 1
ATOM 688 C C . ASP A 1 95 ? 2.407 6.045 11.002 1.00 98.50 95 ASP A C 1
ATOM 690 O O . ASP A 1 95 ? 3.498 6.501 11.355 1.00 98.50 95 ASP A O 1
ATOM 694 N N . TYR A 1 96 ? 1.741 6.486 9.940 1.00 97.94 96 TYR A N 1
ATOM 695 C CA . TYR A 1 96 ? 2.198 7.548 9.056 1.00 97.94 96 TYR A CA 1
ATOM 696 C C . TYR A 1 96 ? 2.226 8.924 9.723 1.00 97.94 96 TYR A C 1
ATOM 698 O O . TYR A 1 96 ? 3.034 9.760 9.340 1.00 97.94 96 TYR A O 1
ATOM 706 N N . ALA A 1 97 ? 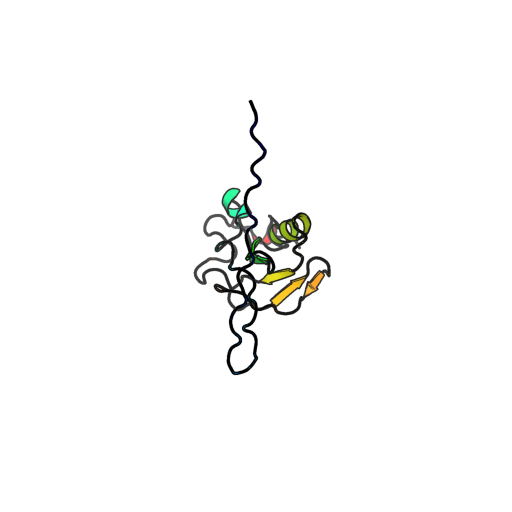1.388 9.181 10.729 1.00 97.38 97 ALA A N 1
ATOM 707 C CA . ALA A 1 97 ? 1.415 10.460 11.434 1.00 97.38 97 ALA A CA 1
ATOM 708 C C . ALA A 1 97 ? 2.530 10.514 12.480 1.00 97.38 97 ALA A C 1
ATOM 710 O O . ALA A 1 97 ? 3.123 11.567 12.710 1.00 97.38 97 ALA A O 1
ATOM 711 N N . ALA A 1 98 ? 2.812 9.382 13.126 1.00 97.75 98 ALA A N 1
ATOM 712 C CA . ALA A 1 98 ? 3.840 9.287 14.155 1.00 97.75 98 ALA A CA 1
ATOM 713 C C . ALA A 1 98 ? 5.226 8.873 13.624 1.00 97.75 98 ALA A C 1
ATOM 715 O O . ALA A 1 98 ? 6.164 8.813 14.422 1.00 97.75 98 ALA A O 1
ATOM 716 N N . GLU A 1 99 ? 5.345 8.564 12.328 1.00 97.19 99 GLU A N 1
ATOM 717 C CA . GLU A 1 99 ? 6.566 8.075 11.664 1.00 97.19 99 GLU A CA 1
ATOM 718 C C . GLU A 1 99 ? 7.242 6.929 12.431 1.00 97.19 99 GLU A C 1
ATOM 720 O O . GLU A 1 99 ? 8.446 6.937 12.707 1.00 97.19 99 GLU A O 1
ATOM 725 N N . ARG A 1 100 ? 6.445 5.940 12.852 1.00 98.06 100 ARG A N 1
ATOM 726 C CA . ARG A 1 100 ? 6.938 4.806 13.646 1.00 98.06 100 ARG A CA 1
ATOM 727 C C . ARG A 1 100 ? 6.072 3.565 13.503 1.00 98.06 100 ARG A C 1
ATOM 729 O O . ARG A 1 100 ? 4.960 3.602 12.985 1.00 98.06 100 ARG A O 1
ATOM 736 N N . GLY A 1 101 ? 6.563 2.463 14.067 1.00 98.00 101 GLY A N 1
ATOM 737 C CA . GLY A 1 101 ? 5.785 1.237 14.201 1.00 98.00 101 GLY A CA 1
ATOM 738 C C . GLY A 1 101 ? 4.507 1.442 15.023 1.00 98.00 101 GLY A C 1
ATOM 739 O O . GLY A 1 101 ? 4.547 1.998 16.125 1.00 98.00 101 GLY A O 1
ATOM 740 N N . ALA A 1 102 ? 3.382 0.966 14.496 1.00 97.69 102 ALA A N 1
ATOM 741 C CA . ALA A 1 102 ? 2.089 0.976 15.170 1.00 97.69 102 ALA A CA 1
ATOM 742 C C . ALA A 1 102 ? 1.827 -0.345 15.910 1.00 97.69 102 ALA A C 1
ATOM 744 O O . ALA A 1 102 ? 2.503 -1.358 15.710 1.00 97.69 102 ALA A O 1
ATOM 745 N N . ARG A 1 103 ? 0.811 -0.346 16.778 1.00 95.81 103 ARG A N 1
ATOM 746 C CA . ARG A 1 103 ? 0.351 -1.570 17.442 1.00 95.81 103 ARG A CA 1
ATOM 747 C C . ARG A 1 103 ? -0.281 -2.514 16.417 1.00 95.81 103 ARG A C 1
ATOM 749 O O . ARG A 1 103 ? -1.001 -2.080 15.527 1.00 95.81 103 ARG A O 1
ATOM 756 N N . HIS A 1 104 ? -0.066 -3.811 16.616 1.00 95.00 104 HIS A N 1
ATOM 757 C CA . HIS A 1 104 ? -0.731 -4.856 15.849 1.00 95.00 104 HIS A CA 1
ATOM 758 C C . HIS A 1 104 ? -2.263 -4.765 15.945 1.00 95.00 104 HIS A C 1
A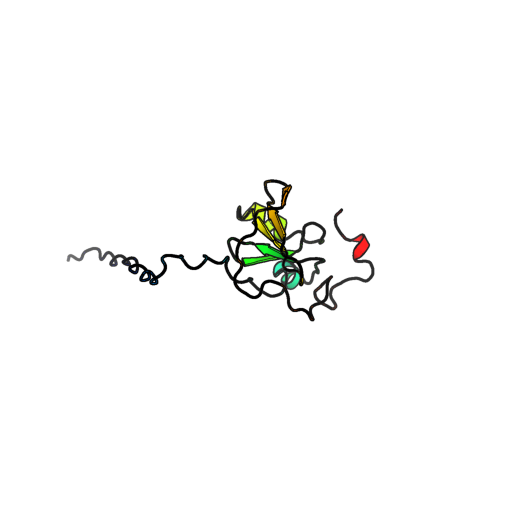TOM 760 O O . HIS A 1 104 ? -2.819 -4.716 17.046 1.00 95.00 104 HIS A O 1
ATOM 766 N N . VAL A 1 105 ? -2.931 -4.843 14.792 1.00 93.62 105 VAL A N 1
ATOM 767 C CA . VAL A 1 105 ? -4.392 -4.928 14.658 1.00 93.62 105 VAL A CA 1
ATOM 768 C C . VAL A 1 105 ? -4.753 -6.246 13.959 1.00 93.62 105 VAL A C 1
ATOM 770 O O . VAL A 1 105 ? -4.133 -6.573 12.947 1.00 93.62 105 VAL A O 1
ATOM 773 N N . PRO A 1 106 ? -5.725 -7.034 14.457 1.00 94.69 106 PRO A N 1
ATOM 774 C CA . PRO A 1 106 ? -6.208 -8.219 13.749 1.00 94.69 106 PRO A CA 1
ATOM 775 C C . PRO A 1 106 ? -6.728 -7.875 12.344 1.00 94.69 106 PRO A C 1
ATOM 777 O O . PRO A 1 106 ? -7.580 -7.003 12.191 1.00 94.69 106 PRO A O 1
ATOM 780 N N . LEU A 1 107 ? -6.236 -8.568 11.314 1.00 96.00 107 LEU A N 1
ATOM 781 C CA . LEU A 1 107 ? -6.614 -8.337 9.915 1.00 96.00 107 LEU A CA 1
ATOM 782 C C . LEU A 1 107 ? -7.495 -9.471 9.386 1.00 96.00 107 LEU A C 1
ATOM 784 O O . LEU A 1 107 ? -7.155 -10.643 9.562 1.00 96.00 107 LEU A O 1
ATOM 788 N N . ALA A 1 108 ? -8.564 -9.139 8.655 1.00 97.00 108 ALA A N 1
ATOM 789 C CA . ALA A 1 108 ? -9.296 -10.133 7.872 1.00 97.00 108 ALA A CA 1
ATOM 790 C C . ALA A 1 108 ? -8.391 -10.738 6.775 1.00 97.00 108 ALA A C 1
ATOM 792 O O . ALA A 1 108 ? -7.555 -10.016 6.216 1.00 97.00 108 ALA A O 1
ATOM 793 N N . PRO A 1 109 ? -8.529 -12.033 6.443 1.00 96.12 109 PRO A N 1
ATOM 794 C CA . PRO A 1 109 ? -7.746 -12.656 5.381 1.00 96.12 109 PRO A CA 1
ATOM 795 C C . PRO A 1 109 ? -8.113 -12.121 3.977 1.00 96.12 109 PRO A C 1
ATOM 797 O O . PRO A 1 109 ? -9.231 -11.643 3.782 1.00 96.12 109 PRO A O 1
ATOM 800 N N . PRO A 1 110 ? -7.204 -12.251 2.988 1.00 97.19 110 PRO A N 1
ATOM 801 C CA . PRO A 1 110 ? -5.806 -12.669 3.141 1.00 97.19 110 PRO A CA 1
ATOM 802 C C . PRO A 1 110 ? -4.955 -11.588 3.827 1.00 97.19 110 PRO A C 1
ATOM 804 O O . PRO A 1 110 ? -5.263 -10.400 3.759 1.00 97.19 110 PRO A O 1
ATOM 807 N N . ARG A 1 111 ? -3.895 -12.003 4.535 1.00 96.88 111 ARG A N 1
ATOM 808 C CA . ARG A 1 111 ? -3.030 -11.090 5.314 1.00 96.88 111 ARG A CA 1
ATOM 809 C C . ARG A 1 111 ? -1.856 -10.514 4.519 1.00 96.88 111 ARG A C 1
ATOM 811 O O . ARG A 1 111 ? -1.300 -9.510 4.937 1.00 96.88 111 ARG A O 1
ATOM 818 N N . TRP A 1 112 ? -1.517 -11.124 3.391 1.00 97.94 112 TRP A N 1
ATOM 819 C CA . TRP A 1 112 ? -0.435 -10.725 2.494 1.00 97.94 112 TRP A CA 1
ATOM 820 C C . TRP A 1 112 ? -0.859 -10.945 1.038 1.00 97.94 112 TRP A C 1
ATOM 822 O O . TRP A 1 112 ? -1.849 -11.643 0.780 1.00 97.94 112 TRP A O 1
ATOM 832 N N . ARG A 1 113 ? -0.123 -10.348 0.093 1.00 97.31 113 ARG A N 1
ATOM 833 C CA . ARG A 1 113 ? -0.292 -10.610 -1.347 1.00 97.31 113 ARG A CA 1
ATOM 834 C C . ARG A 1 113 ? -0.067 -12.100 -1.674 1.00 97.31 113 ARG A C 1
ATOM 836 O O . ARG A 1 113 ? 0.589 -12.783 -0.889 1.00 97.31 113 ARG A O 1
ATOM 843 N N . PRO A 1 114 ? -0.541 -12.606 -2.827 1.00 97.12 114 PRO A N 1
ATOM 844 C CA . PRO A 1 114 ? -0.232 -13.962 -3.285 1.00 97.12 114 PRO A CA 1
ATOM 845 C C . PRO A 1 114 ? 1.269 -14.286 -3.228 1.00 97.12 114 PRO A C 1
ATOM 847 O O . PRO A 1 114 ? 2.102 -13.455 -3.583 1.00 97.12 114 PRO A O 1
ATOM 850 N N . GLU A 1 115 ? 1.618 -15.489 -2.770 1.00 95.44 115 GLU A N 1
ATOM 851 C CA . GLU A 1 115 ? 3.020 -15.902 -2.579 1.00 95.44 115 GLU A CA 1
ATOM 852 C C . GLU A 1 115 ? 3.783 -16.071 -3.901 1.00 95.44 115 GLU A C 1
ATOM 854 O O . GLU A 1 115 ? 5.005 -15.958 -3.931 1.00 95.44 115 GLU A O 1
ATOM 859 N N . ASP A 1 116 ? 3.068 -16.311 -4.998 1.00 94.12 116 ASP A N 1
ATOM 860 C CA . ASP A 1 116 ? 3.600 -16.403 -6.358 1.00 94.12 116 ASP A CA 1
ATOM 861 C C . ASP A 1 116 ? 3.744 -15.033 -7.049 1.00 94.12 116 ASP A C 1
ATOM 863 O O . ASP A 1 116 ? 4.321 -14.941 -8.135 1.00 94.12 116 ASP A O 1
ATOM 867 N N . GLN A 1 117 ? 3.266 -13.951 -6.425 1.00 94.31 117 GLN A N 1
ATOM 868 C CA . GLN A 1 117 ? 3.418 -12.596 -6.942 1.00 94.31 117 GLN A CA 1
ATOM 869 C C . GLN A 1 117 ? 4.813 -12.038 -6.633 1.00 94.31 117 GLN A C 1
ATOM 871 O O . GLN A 1 117 ? 5.207 -11.884 -5.471 1.00 94.31 117 GLN A O 1
ATOM 876 N N . ALA A 1 118 ? 5.524 -11.644 -7.692 1.00 91.56 118 ALA A N 1
ATOM 877 C CA . ALA A 1 118 ? 6.844 -11.030 -7.605 1.00 91.56 118 ALA A CA 1
ATOM 878 C C . ALA A 1 118 ? 6.875 -9.766 -6.723 1.00 91.56 118 ALA A C 1
ATOM 880 O O . ALA A 1 118 ? 5.896 -9.018 -6.612 1.00 91.56 118 ALA A O 1
ATOM 881 N N . CYS A 1 119 ? 8.042 -9.540 -6.122 1.00 93.19 119 CYS A N 1
ATOM 882 C CA . CYS A 1 119 ? 8.424 -8.314 -5.438 1.00 93.19 119 CYS A CA 1
ATOM 883 C C . CYS A 1 119 ? 9.844 -7.936 -5.900 1.00 93.19 119 CYS A C 1
ATOM 885 O O . CYS A 1 119 ? 10.762 -8.727 -5.666 1.00 93.19 119 CYS A O 1
ATOM 887 N N . PRO A 1 120 ? 10.042 -6.780 -6.561 1.00 96.94 120 PRO A N 1
ATOM 888 C CA . PRO A 1 120 ? 9.029 -5.808 -6.997 1.00 96.94 120 PRO A CA 1
ATOM 889 C C . PRO A 1 120 ? 7.969 -6.393 -7.956 1.00 96.94 120 PRO A C 1
ATOM 891 O O . PRO A 1 120 ? 8.175 -7.446 -8.559 1.00 96.94 120 PRO A O 1
ATOM 894 N N . GLY A 1 121 ? 6.825 -5.721 -8.103 1.00 96.00 121 GLY A N 1
ATOM 895 C CA . GLY A 1 121 ? 5.727 -6.140 -8.982 1.00 96.00 121 GLY A CA 1
ATOM 896 C C . GLY A 1 121 ? 4.988 -4.959 -9.627 1.00 96.00 121 GLY A C 1
ATOM 897 O O . GLY A 1 121 ? 5.303 -3.814 -9.327 1.00 96.00 121 GLY A O 1
ATOM 898 N N . PRO A 1 122 ? 4.003 -5.193 -10.509 1.00 95.44 122 PRO A N 1
ATOM 899 C CA . PRO A 1 122 ? 3.588 -6.491 -11.029 1.00 95.44 122 PRO A CA 1
ATOM 900 C C . PRO A 1 122 ? 4.607 -7.034 -12.045 1.00 95.44 122 PRO A C 1
ATOM 902 O O . PRO A 1 122 ? 5.403 -6.288 -12.616 1.00 95.44 122 PRO A O 1
ATOM 905 N N . ASN A 1 123 ? 4.593 -8.350 -12.271 1.00 89.31 123 ASN A N 1
ATOM 906 C CA . ASN A 1 123 ? 5.541 -8.988 -13.183 1.00 89.31 123 ASN A CA 1
ATOM 907 C C . ASN A 1 123 ? 5.436 -8.396 -14.602 1.00 89.31 123 ASN A C 1
ATOM 909 O O . ASN A 1 123 ? 4.336 -8.233 -15.125 1.00 89.31 123 ASN A O 1
ATOM 913 N N . GLY A 1 124 ? 6.580 -8.100 -15.222 1.00 90.88 124 GLY A N 1
ATOM 914 C CA . GLY A 1 124 ? 6.655 -7.509 -16.563 1.00 90.88 124 GLY A CA 1
ATOM 915 C C . GLY A 1 124 ? 6.595 -5.977 -16.622 1.00 90.88 124 GLY A C 1
ATOM 916 O O . GLY A 1 124 ? 6.955 -5.425 -17.657 1.00 90.88 124 GLY A O 1
ATOM 917 N N . SER A 1 125 ? 6.217 -5.292 -15.536 1.00 94.12 125 SER A N 1
ATOM 918 C CA . SER A 1 125 ? 6.239 -3.816 -15.460 1.00 94.12 125 SER A CA 1
ATOM 919 C C . SER A 1 125 ? 7.467 -3.258 -14.732 1.00 94.12 125 SER A C 1
ATOM 921 O O . SER A 1 125 ? 7.688 -2.048 -14.733 1.00 94.12 125 SER A O 1
ATOM 923 N N . VAL A 1 126 ? 8.254 -4.122 -14.087 1.00 97.06 126 VAL A N 1
ATOM 924 C CA . VAL A 1 126 ? 9.445 -3.731 -13.322 1.00 97.06 126 VAL A CA 1
ATOM 925 C C . VAL A 1 126 ? 10.626 -3.524 -14.285 1.00 97.06 126 VAL A C 1
ATOM 927 O O . VAL A 1 126 ? 10.981 -4.467 -14.996 1.00 97.06 126 VAL A O 1
ATOM 930 N N . PRO A 1 127 ? 11.243 -2.330 -14.335 1.00 96.62 127 PRO A N 1
ATOM 931 C CA . PRO A 1 127 ? 12.401 -2.069 -15.191 1.00 96.62 127 PRO A CA 1
ATOM 932 C C . PRO A 1 127 ? 13.672 -2.743 -14.653 1.00 96.62 127 PRO A C 1
ATOM 934 O O . PRO A 1 127 ? 13.782 -3.012 -13.462 1.00 96.62 127 PRO A O 1
ATOM 937 N N . GLU A 1 128 ? 14.669 -2.972 -15.512 1.00 96.94 128 GLU A N 1
ATOM 938 C CA . GLU A 1 128 ? 15.934 -3.611 -15.106 1.00 96.94 128 GLU A CA 1
ATOM 939 C C . GLU A 1 128 ? 16.689 -2.807 -14.034 1.00 96.94 128 GLU A C 1
ATOM 941 O O . GLU A 1 128 ? 17.266 -3.392 -13.124 1.00 96.94 128 GLU A O 1
ATOM 946 N N . ASN A 1 129 ? 16.639 -1.473 -14.096 1.00 96.75 129 ASN A N 1
ATOM 947 C CA . ASN A 1 129 ? 17.317 -0.569 -13.163 1.00 96.75 129 ASN A CA 1
ATOM 948 C C . ASN A 1 129 ? 16.430 -0.121 -11.983 1.00 96.75 129 ASN A C 1
ATOM 950 O O . ASN A 1 129 ? 16.596 0.980 -11.464 1.00 96.75 129 ASN A O 1
ATOM 954 N N . TRP A 1 130 ? 15.453 -0.936 -11.576 1.00 96.81 130 TRP A N 1
ATOM 955 C CA . TRP A 1 130 ? 14.439 -0.553 -10.586 1.00 96.81 130 TRP A CA 1
ATOM 956 C C . TRP A 1 130 ? 15.007 -0.076 -9.239 1.00 96.81 130 TRP A C 1
ATOM 958 O O . TRP A 1 130 ? 14.415 0.811 -8.630 1.00 96.81 130 TRP A O 1
ATOM 968 N N . GLU A 1 131 ? 16.144 -0.608 -8.783 1.00 97.56 131 GLU A N 1
ATOM 969 C CA . GLU A 1 131 ? 16.775 -0.207 -7.514 1.00 97.56 131 GLU A CA 1
ATOM 970 C C . GLU A 1 131 ? 17.160 1.279 -7.507 1.00 97.56 131 GLU A C 1
ATOM 972 O O . GLU A 1 131 ? 16.998 1.958 -6.497 1.00 97.56 131 GLU A O 1
ATOM 977 N N . GLU A 1 132 ? 17.604 1.809 -8.650 1.00 97.69 132 GLU A N 1
ATOM 978 C CA . GLU A 1 132 ? 17.981 3.220 -8.816 1.00 97.69 132 GLU A CA 1
ATOM 979 C C . GLU A 1 132 ? 16.769 4.163 -8.813 1.00 97.69 132 GLU A C 1
ATOM 981 O O . GLU A 1 132 ? 16.920 5.379 -8.700 1.00 97.69 132 GLU A O 1
ATOM 986 N N . LEU A 1 133 ? 15.567 3.608 -8.974 1.00 97.00 133 LEU A N 1
ATOM 987 C CA . LEU A 1 133 ? 14.311 4.346 -9.065 1.00 97.00 133 LEU A CA 1
ATOM 988 C C . LEU A 1 133 ? 13.544 4.374 -7.736 1.00 97.00 133 LEU A C 1
ATOM 990 O O . LEU A 1 133 ? 12.461 4.960 -7.679 1.00 97.00 133 LEU A O 1
ATOM 994 N N . LEU A 1 134 ? 14.068 3.730 -6.688 1.00 97.62 134 LEU A N 1
ATOM 995 C CA . LEU A 1 134 ? 13.470 3.771 -5.359 1.00 97.62 134 LEU A CA 1
ATOM 996 C C . LEU A 1 134 ? 13.747 5.103 -4.660 1.00 97.62 134 LEU A C 1
ATOM 998 O O . LEU A 1 134 ? 14.818 5.697 -4.801 1.00 97.62 134 LEU A O 1
ATOM 1002 N N . HIS A 1 135 ? 12.776 5.548 -3.866 1.00 95.81 135 HIS A N 1
ATOM 1003 C CA . HIS A 1 135 ? 12.979 6.658 -2.939 1.00 95.81 135 HIS A CA 1
ATOM 1004 C C . HIS A 1 135 ? 13.781 6.181 -1.715 1.00 95.81 135 HIS A C 1
ATOM 1006 O O . HIS A 1 135 ? 13.586 5.039 -1.282 1.00 95.81 135 HIS A O 1
ATOM 1012 N N . PRO A 1 136 ? 14.688 7.025 -1.186 1.00 88.06 136 PRO A N 1
ATOM 1013 C CA . PRO A 1 136 ? 15.547 6.691 -0.050 1.00 88.06 136 PRO A CA 1
ATOM 1014 C C . PRO A 1 136 ? 14.802 6.592 1.286 1.00 88.06 136 PRO A C 1
ATOM 1016 O O . PRO A 1 136 ? 13.749 7.252 1.443 1.00 88.06 136 PRO A O 1
#

Foldseek 3Di:
DDDDDDDDDDDDDDDDDDDDPPNDDDADAFDAAPDQAQPVCVVVLHWAQWWKAQSNHNYIHHPQQTLVNGVLVCCVVVVSQKIATQAPPGQWMAGSVVRDTDDGGHHDPPSHHDPPQDGGDDPPSQDPPNVVSTDD

Secondary structure (DSSP, 8-state):
------PPPP-PPPPPPPPPTT--PPPPPBPPPS-SS-HHHHHTT--BSSEEEETTT--EEE-TTSTT-HHHHHHHHH---EEEE-STT---EEETTTTEEPPP--BPSP-SS-TTS-SSBSTTTS-TTGGGGS--

InterPro domains:
  IPR001607 Zinc finger, UBP-type [PF02148] (38-99)
  IPR001607 Zinc finger, UBP-type [PS50271] (13-121)
  IPR013083 Zinc finger, RING/FYVE/PHD-type [G3DSA:3.30.40.10] (24-102)